Protein AF-A0A4U8UBT5-F1 (afdb_monomer_lite)

Organism: NCBI:txid135569

pLDDT: mean 93.53, std 7.23, range [54.22, 97.75]

Sequence (72 aa):
MKIHIKNIGMLDEAEFEVGDLTLICGENNTGTYATYSLYGYLDFINNDTGYIILNLIENITQKLLNNIAIRR

Foldseek 3Di:
DWDWDDDFDPHNIDIDDDDPDDDQDDPPCPSVRVVVVVVVVVCCVPPVPVVVVVVVVVVVVVVVVVVVVVVD

Radius of gyration: 19.84 Å; chains: 1; bounding box: 43×28×50 Å

Structure (mmCIF, N/CA/C/O backbone):
data_AF-A0A4U8UBT5-F1
#
_entry.id   AF-A0A4U8UBT5-F1
#
loop_
_atom_site.group_PDB
_atom_site.id
_atom_site.type_symbol
_atom_site.label_atom_id
_atom_site.label_alt_id
_atom_site.label_comp_id
_atom_site.label_asym_id
_atom_site.label_entity_id
_atom_site.label_seq_id
_atom_site.pdbx_PDB_ins_code
_atom_site.Cartn_x
_atom_site.Cartn_y
_atom_site.Cartn_z
_atom_site.occupancy
_atom_site.B_iso_or_equiv
_atom_site.auth_seq_id
_atom_site.auth_comp_id
_atom_site.auth_asym_id
_atom_site.auth_atom_id
_atom_site.pdbx_PDB_model_num
ATOM 1 N N . MET A 1 1 ? -10.253 -2.807 -10.064 1.00 93.44 1 MET A N 1
ATOM 2 C CA . MET A 1 1 ? -10.090 -1.678 -9.101 1.00 93.44 1 MET A CA 1
ATOM 3 C C . MET A 1 1 ? -9.037 -0.735 -9.649 1.00 93.44 1 MET A C 1
ATOM 5 O O . MET A 1 1 ? -7.953 -1.211 -9.959 1.00 93.44 1 MET A O 1
ATOM 9 N N . LYS A 1 2 ? -9.329 0.564 -9.776 1.00 97.12 2 LYS A N 1
ATOM 10 C CA . LYS A 1 2 ? -8.369 1.542 -10.304 1.00 97.12 2 LYS A CA 1
ATOM 11 C C . LYS A 1 2 ? -7.551 2.160 -9.170 1.00 97.12 2 LYS A C 1
ATOM 13 O O . LYS A 1 2 ? -8.128 2.668 -8.213 1.00 97.12 2 LYS A O 1
ATOM 18 N N . ILE A 1 3 ? -6.231 2.086 -9.282 1.00 97.50 3 ILE A N 1
ATOM 19 C CA . ILE A 1 3 ? -5.267 2.550 -8.286 1.00 97.50 3 ILE A CA 1
ATOM 20 C C . ILE A 1 3 ? -4.493 3.722 -8.860 1.00 97.50 3 ILE A C 1
ATOM 22 O O . ILE A 1 3 ? -4.077 3.697 -10.017 1.00 97.50 3 ILE A O 1
ATOM 26 N N . HIS A 1 4 ? -4.304 4.737 -8.027 1.00 97.69 4 HIS A N 1
ATOM 27 C CA . HIS A 1 4 ? -3.547 5.923 -8.366 1.00 97.69 4 HIS A CA 1
ATOM 28 C C . HIS A 1 4 ? -2.654 6.297 -7.177 1.00 97.69 4 HIS A C 1
ATOM 30 O O . HIS A 1 4 ? -3.143 6.478 -6.062 1.00 97.69 4 HIS A O 1
ATOM 36 N N . ILE A 1 5 ? -1.345 6.381 -7.408 1.00 96.44 5 ILE A N 1
ATOM 37 C CA . ILE A 1 5 ? -0.311 6.616 -6.394 1.00 96.44 5 ILE A CA 1
ATOM 38 C C . ILE A 1 5 ? 0.489 7.848 -6.814 1.00 96.44 5 ILE A C 1
ATOM 40 O O . ILE A 1 5 ? 0.846 7.968 -7.982 1.00 96.44 5 ILE A O 1
ATOM 44 N N . LYS A 1 6 ? 0.796 8.743 -5.868 1.00 97.38 6 LYS A N 1
ATOM 45 C CA . LYS A 1 6 ? 1.654 9.915 -6.095 1.00 97.38 6 LYS A CA 1
ATOM 46 C C . LYS A 1 6 ? 2.702 10.051 -5.008 1.00 97.38 6 LYS A C 1
ATOM 48 O O . LYS A 1 6 ? 2.379 9.862 -3.837 1.00 97.38 6 LYS A O 1
ATOM 53 N N . ASN A 1 7 ? 3.902 10.476 -5.394 1.00 96.56 7 ASN A N 1
ATOM 54 C CA . ASN A 1 7 ? 4.997 10.837 -4.494 1.00 96.56 7 ASN A CA 1
ATOM 55 C C . ASN A 1 7 ? 5.350 9.731 -3.477 1.00 96.56 7 ASN A C 1
ATOM 57 O O . ASN A 1 7 ? 5.494 10.003 -2.283 1.00 96.56 7 ASN A O 1
ATOM 61 N N . ILE A 1 8 ? 5.473 8.479 -3.933 1.00 96.06 8 ILE A N 1
ATOM 62 C CA . ILE A 1 8 ? 5.870 7.341 -3.090 1.00 96.06 8 ILE A CA 1
ATOM 63 C C . ILE A 1 8 ? 7.190 6.754 -3.584 1.00 96.06 8 ILE A C 1
ATOM 65 O O . ILE A 1 8 ? 7.258 6.122 -4.638 1.00 96.06 8 ILE A O 1
ATOM 69 N N . GLY A 1 9 ? 8.243 6.899 -2.778 1.00 93.12 9 GLY A N 1
ATOM 70 C CA . GLY A 1 9 ? 9.557 6.363 -3.119 1.00 93.12 9 GLY A CA 1
ATOM 71 C C . GLY A 1 9 ? 10.101 6.980 -4.405 1.00 93.12 9 GLY A C 1
ATOM 72 O O . GLY A 1 9 ? 10.276 8.190 -4.474 1.00 93.12 9 GLY A O 1
ATOM 73 N N . MET A 1 10 ? 10.364 6.138 -5.408 1.00 91.88 10 MET A N 1
ATOM 74 C CA . MET A 1 10 ? 10.804 6.555 -6.751 1.00 91.88 10 MET A CA 1
ATOM 75 C C . MET A 1 10 ? 9.645 6.853 -7.719 1.00 91.88 10 MET A C 1
ATOM 77 O O . MET A 1 10 ? 9.891 7.183 -8.874 1.00 91.88 10 MET A O 1
ATOM 81 N N . LEU A 1 11 ? 8.391 6.694 -7.287 1.00 94.56 11 LEU A N 1
ATOM 82 C CA . LEU A 1 11 ? 7.218 6.975 -8.110 1.00 94.56 11 LEU A CA 1
ATOM 83 C C . LEU A 1 11 ? 6.739 8.407 -7.867 1.00 94.56 11 LEU A C 1
ATOM 85 O O . LEU A 1 11 ? 6.120 8.688 -6.836 1.00 94.56 11 LEU A O 1
ATOM 89 N N . ASP A 1 12 ? 6.959 9.282 -8.848 1.00 95.75 12 ASP A N 1
ATOM 90 C CA . ASP A 1 12 ? 6.288 10.586 -8.901 1.00 95.75 12 ASP A CA 1
ATOM 91 C C . ASP A 1 12 ? 4.771 10.382 -9.062 1.00 95.75 12 ASP A C 1
ATOM 93 O O . ASP A 1 12 ? 3.968 10.948 -8.316 1.00 95.75 12 ASP A O 1
ATOM 97 N N . GLU A 1 13 ? 4.380 9.491 -9.978 1.00 96.44 13 GLU A N 1
ATOM 98 C CA . GLU A 1 13 ? 2.997 9.087 -10.228 1.00 96.44 13 GLU A CA 1
ATOM 99 C C . GLU A 1 13 ? 2.941 7.656 -10.790 1.00 96.44 13 GLU A C 1
ATOM 101 O O . GLU A 1 13 ? 3.815 7.235 -11.549 1.00 96.44 13 GLU A O 1
ATOM 106 N N . ALA A 1 14 ? 1.907 6.900 -10.423 1.00 95.62 14 ALA A N 1
ATOM 107 C CA . ALA A 1 14 ? 1.575 5.619 -11.036 1.00 95.62 14 ALA A CA 1
ATOM 108 C C . ALA A 1 14 ? 0.058 5.423 -11.064 1.00 95.62 14 ALA A C 1
ATOM 110 O O . ALA A 1 14 ? -0.624 5.631 -10.060 1.00 95.62 14 ALA A O 1
ATOM 111 N N . GLU A 1 15 ? -0.462 4.967 -12.201 1.00 96.88 15 GLU A N 1
ATOM 112 C CA . GLU A 1 15 ? -1.872 4.635 -12.379 1.00 96.88 15 GLU A CA 1
ATOM 113 C C . GLU A 1 15 ? -1.995 3.263 -13.031 1.00 96.88 15 GLU A C 1
ATOM 115 O O . GLU A 1 15 ? -1.369 2.994 -14.055 1.00 96.88 15 GLU A O 1
ATOM 120 N N . PHE A 1 16 ? -2.793 2.383 -12.431 1.00 96.06 16 PHE A N 1
ATOM 121 C CA . PHE A 1 16 ? -3.026 1.046 -12.964 1.00 96.06 16 PHE A CA 1
ATOM 122 C C . PHE A 1 16 ? -4.368 0.482 -12.499 1.00 96.06 16 PHE A C 1
ATOM 124 O O . PHE A 1 16 ? -4.983 0.961 -11.543 1.00 96.06 16 PHE A O 1
ATOM 131 N N . GLU A 1 17 ? -4.834 -0.556 -13.186 1.00 97.12 17 GLU A N 1
ATOM 132 C CA . GLU A 1 17 ? -6.058 -1.268 -12.843 1.00 97.12 17 GLU A CA 1
ATOM 133 C C . GLU A 1 17 ? -5.748 -2.703 -12.418 1.00 97.12 17 GLU A C 1
ATOM 135 O O . GLU A 1 17 ? -4.999 -3.417 -13.078 1.00 97.12 17 GLU A O 1
ATOM 140 N N . VAL A 1 18 ? -6.334 -3.115 -11.296 1.00 96.56 18 VAL A N 1
ATOM 141 C CA . VAL A 1 18 ? -6.254 -4.481 -10.776 1.00 96.56 18 VAL A CA 1
ATOM 142 C C . VAL A 1 18 ? -7.376 -5.322 -11.386 1.00 96.56 18 VAL A C 1
ATOM 144 O O . VAL A 1 18 ? -8.554 -5.002 -11.168 1.00 96.56 18 VAL A O 1
ATOM 147 N N . GLY A 1 19 ? -6.992 -6.382 -12.103 1.00 95.38 19 GLY A N 1
ATOM 148 C CA . GLY A 1 19 ? -7.850 -7.460 -12.616 1.00 95.38 19 GLY A CA 1
ATOM 149 C C . GLY A 1 19 ? -7.494 -8.830 -12.018 1.00 95.38 19 GLY A C 1
ATOM 150 O O . GLY A 1 19 ? -6.718 -8.899 -11.065 1.00 95.38 19 GLY A O 1
ATOM 151 N N . ASP A 1 20 ? -8.029 -9.914 -12.591 1.00 96.44 20 ASP A N 1
ATOM 152 C CA . ASP A 1 20 ? -7.893 -11.288 -12.058 1.00 96.44 20 ASP A CA 1
ATOM 153 C C . ASP A 1 20 ? -6.433 -11.747 -11.900 1.00 96.44 20 ASP A C 1
ATOM 155 O O . ASP A 1 20 ? -6.074 -12.399 -10.920 1.00 96.44 20 ASP A O 1
ATOM 159 N N . LEU A 1 21 ? -5.576 -11.368 -12.850 1.00 95.50 21 LEU A N 1
ATOM 160 C CA . LEU A 1 21 ? -4.125 -11.466 -12.750 1.00 95.50 21 LEU A CA 1
ATOM 161 C C . LEU A 1 21 ? -3.534 -10.128 -13.181 1.00 95.50 21 LEU A C 1
ATOM 163 O O . LEU A 1 21 ? -3.760 -9.674 -14.300 1.00 95.50 21 LEU A O 1
ATOM 167 N N . THR A 1 22 ? -2.762 -9.507 -12.295 1.00 94.38 22 THR A N 1
ATOM 168 C CA . THR A 1 22 ? -2.112 -8.220 -12.559 1.00 94.38 22 THR A CA 1
ATOM 169 C C . THR A 1 22 ? -0.610 -8.376 -12.366 1.00 94.38 22 THR A C 1
ATOM 171 O O . THR A 1 22 ? -0.165 -8.774 -11.291 1.00 94.38 22 THR A O 1
ATOM 174 N N . LEU A 1 23 ? 0.173 -8.067 -13.403 1.00 95.06 23 LEU A N 1
ATOM 175 C CA . LEU A 1 23 ? 1.633 -8.059 -13.342 1.00 95.06 23 LEU A CA 1
ATOM 176 C C . LEU A 1 23 ? 2.125 -6.615 -13.226 1.00 95.06 23 LEU A C 1
ATOM 178 O O . LEU A 1 23 ? 1.952 -5.824 -14.151 1.00 95.06 23 LEU A O 1
ATOM 182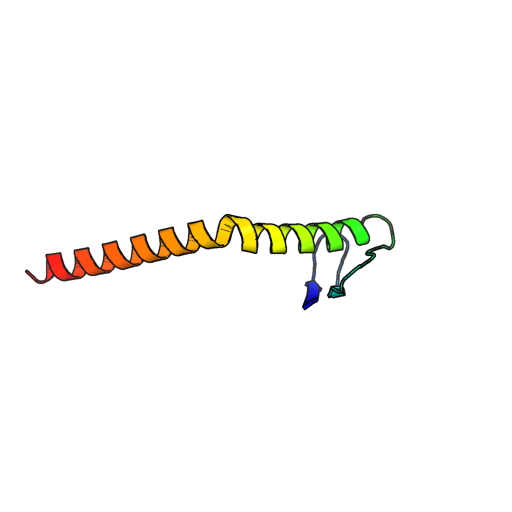 N N . ILE A 1 24 ? 2.757 -6.288 -12.101 1.00 94.62 24 ILE A N 1
ATOM 183 C CA . ILE A 1 24 ? 3.389 -4.987 -11.874 1.00 94.62 24 ILE A CA 1
ATOM 184 C C . ILE A 1 24 ? 4.900 -5.165 -12.037 1.00 94.62 24 ILE A C 1
ATOM 186 O O . ILE A 1 24 ? 5.538 -5.899 -11.283 1.00 94.62 24 ILE A O 1
ATOM 190 N N . CYS A 1 25 ? 5.476 -4.503 -13.036 1.00 92.38 25 CYS A N 1
ATOM 191 C CA . CYS A 1 25 ? 6.910 -4.508 -13.328 1.00 92.38 25 CYS A CA 1
ATOM 192 C C . CYS A 1 25 ? 7.353 -3.108 -13.761 1.00 92.38 25 CYS A C 1
ATOM 194 O O . CYS A 1 25 ? 6.529 -2.283 -14.148 1.00 92.38 25 CYS A O 1
ATOM 196 N N . GLY A 1 26 ? 8.655 -2.846 -13.722 1.00 90.62 26 GLY A N 1
ATOM 197 C CA . GLY A 1 26 ? 9.216 -1.571 -14.151 1.00 90.62 26 GLY A CA 1
ATOM 198 C C . GLY A 1 26 ? 10.709 -1.494 -13.879 1.00 90.62 26 GLY A C 1
ATOM 199 O O . GLY A 1 26 ? 11.354 -2.505 -13.591 1.00 90.62 26 GLY A O 1
ATOM 200 N N . GLU A 1 27 ? 11.245 -0.280 -13.959 1.00 93.38 27 GLU A N 1
ATOM 201 C CA . GLU A 1 27 ? 12.620 0.015 -13.563 1.00 93.38 27 GLU A CA 1
ATOM 202 C C . GLU A 1 27 ? 12.877 -0.349 -12.097 1.00 93.38 27 GLU A C 1
ATOM 204 O O . GLU A 1 27 ? 11.944 -0.565 -11.313 1.00 93.38 27 GLU A O 1
ATOM 209 N N . ASN A 1 28 ? 14.157 -0.399 -11.722 1.00 94.31 28 ASN A N 1
ATOM 210 C CA . ASN A 1 28 ? 14.573 -0.762 -10.374 1.00 94.31 28 ASN A CA 1
ATOM 211 C C . ASN A 1 28 ? 13.736 -0.026 -9.313 1.00 94.31 28 ASN A C 1
ATOM 213 O O . ASN A 1 28 ? 13.574 1.190 -9.363 1.00 94.31 28 ASN A O 1
ATOM 217 N N . ASN A 1 29 ? 13.195 -0.789 -8.366 1.00 92.94 29 ASN A N 1
ATOM 218 C CA . ASN A 1 29 ? 12.348 -0.345 -7.258 1.00 92.94 29 ASN A CA 1
ATOM 219 C C . ASN A 1 29 ? 10.974 0.265 -7.600 1.00 92.94 29 ASN A C 1
ATOM 221 O O . ASN A 1 29 ? 10.128 0.303 -6.710 1.00 92.94 29 ASN A O 1
ATOM 225 N N . THR A 1 30 ? 10.681 0.680 -8.835 1.00 95.38 30 THR A N 1
ATOM 226 C CA . THR A 1 30 ? 9.362 1.255 -9.193 1.00 95.38 30 THR A CA 1
ATOM 227 C C . THR A 1 30 ? 8.221 0.256 -8.972 1.00 95.38 30 THR A C 1
ATOM 229 O O . THR A 1 30 ? 7.243 0.561 -8.287 1.00 95.38 30 THR A O 1
ATOM 232 N N . GLY A 1 31 ? 8.389 -0.978 -9.462 1.00 95.12 31 GLY A N 1
ATOM 233 C CA . GLY A 1 31 ? 7.427 -2.063 -9.264 1.00 95.12 31 GLY A CA 1
ATOM 234 C C . GLY A 1 31 ? 7.268 -2.445 -7.792 1.00 95.12 31 GLY A C 1
ATOM 235 O O . GLY A 1 31 ? 6.153 -2.718 -7.349 1.00 95.12 31 GLY A O 1
ATOM 236 N N . THR A 1 32 ? 8.356 -2.388 -7.016 1.00 95.94 32 THR A N 1
ATOM 237 C CA . THR A 1 32 ? 8.332 -2.605 -5.564 1.00 95.94 32 THR A CA 1
ATOM 238 C C . THR A 1 32 ? 7.445 -1.569 -4.887 1.00 95.94 32 THR A C 1
ATOM 240 O O . THR A 1 32 ? 6.517 -1.947 -4.182 1.00 95.94 32 THR A O 1
ATOM 243 N N . TYR A 1 33 ? 7.660 -0.274 -5.135 1.00 96.94 33 TYR A N 1
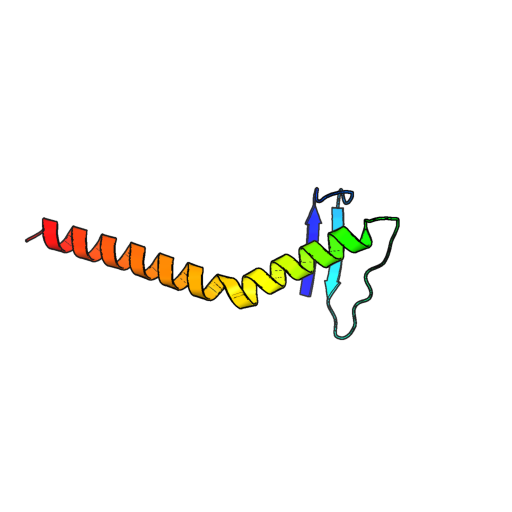ATOM 244 C CA . TYR A 1 33 ? 6.841 0.772 -4.520 1.00 96.94 33 TYR A CA 1
ATOM 245 C C . TYR A 1 33 ? 5.362 0.641 -4.895 1.00 96.94 33 TYR A C 1
ATOM 247 O O . TYR A 1 33 ? 4.521 0.629 -4.002 1.00 96.94 33 TYR A O 1
ATOM 255 N N . ALA A 1 34 ? 5.037 0.440 -6.176 1.00 96.75 34 ALA A N 1
ATOM 256 C CA . ALA A 1 34 ? 3.650 0.259 -6.607 1.00 96.75 34 ALA A CA 1
ATOM 257 C C . ALA A 1 34 ? 2.989 -0.961 -5.937 1.00 96.75 34 ALA A C 1
ATOM 259 O O . ALA A 1 34 ? 1.865 -0.872 -5.437 1.00 96.75 34 ALA A O 1
ATOM 260 N N . THR A 1 35 ? 3.706 -2.087 -5.874 1.00 96.06 35 THR A N 1
ATOM 261 C CA . THR A 1 35 ? 3.197 -3.339 -5.296 1.00 96.06 35 THR A CA 1
ATOM 262 C C . THR A 1 35 ? 3.022 -3.239 -3.783 1.00 96.06 35 THR A C 1
ATOM 264 O O . THR A 1 35 ? 1.977 -3.626 -3.267 1.00 96.06 35 THR A O 1
ATOM 267 N N . TYR A 1 36 ? 3.999 -2.691 -3.056 1.00 96.25 36 TYR A N 1
ATOM 268 C CA . TYR A 1 36 ? 3.909 -2.547 -1.601 1.00 96.25 36 TYR A CA 1
ATOM 269 C C . TYR A 1 36 ? 2.872 -1.505 -1.182 1.00 96.25 36 TYR A C 1
ATOM 271 O O . TYR A 1 36 ? 2.181 -1.717 -0.190 1.00 96.25 36 TYR A O 1
ATOM 279 N N . SER A 1 37 ? 2.709 -0.414 -1.936 1.00 96.75 37 SER A N 1
ATOM 280 C CA . SER A 1 37 ? 1.626 0.546 -1.695 1.00 96.75 37 SER A CA 1
ATOM 281 C C . SER A 1 37 ? 0.252 -0.097 -1.859 1.00 96.75 37 SER A C 1
ATOM 283 O O . SER A 1 37 ? -0.616 0.101 -1.010 1.00 96.75 37 SER A O 1
ATOM 285 N N . LEU A 1 38 ? 0.061 -0.900 -2.910 1.00 96.62 38 LEU A N 1
ATOM 286 C CA . LEU A 1 38 ? -1.173 -1.659 -3.094 1.00 96.62 38 LEU A CA 1
ATOM 287 C C . LEU A 1 38 ? -1.387 -2.666 -1.961 1.00 96.62 38 LEU A C 1
ATOM 289 O O . LEU A 1 38 ? -2.475 -2.719 -1.393 1.00 96.62 38 LEU A O 1
ATOM 293 N N . TYR A 1 39 ? -0.357 -3.445 -1.625 1.00 96.25 39 TYR A N 1
ATOM 294 C CA . TYR A 1 39 ? -0.424 -4.436 -0.556 1.00 96.25 39 TYR A CA 1
ATOM 295 C C . TYR A 1 39 ? -0.792 -3.790 0.781 1.00 96.25 39 TYR A C 1
ATOM 297 O O . TYR A 1 39 ? -1.748 -4.226 1.410 1.00 96.25 39 TYR A O 1
ATOM 305 N N . GLY A 1 40 ? -0.099 -2.720 1.183 1.00 95.94 40 GLY A N 1
ATOM 306 C CA . GLY A 1 40 ? -0.371 -2.023 2.440 1.00 95.94 40 GLY A CA 1
ATOM 307 C C . GLY A 1 40 ? -1.784 -1.441 2.500 1.00 95.94 40 GLY A C 1
ATOM 308 O O . GLY A 1 40 ? -2.431 -1.512 3.539 1.00 95.94 40 GLY A O 1
ATOM 309 N N . TYR A 1 41 ? -2.303 -0.927 1.380 1.00 95.50 41 TYR A N 1
ATOM 310 C CA . TYR A 1 41 ? -3.697 -0.491 1.306 1.00 95.50 41 TYR A CA 1
ATOM 311 C C . TYR A 1 41 ? -4.675 -1.655 1.513 1.00 95.50 41 TYR A C 1
ATOM 313 O O . TYR A 1 41 ? -5.597 -1.549 2.317 1.00 95.50 41 TYR A O 1
ATOM 321 N N . LEU A 1 42 ? -4.478 -2.776 0.816 1.00 95.38 42 LEU A N 1
ATOM 322 C CA . LEU A 1 42 ? -5.348 -3.947 0.951 1.00 95.38 42 LEU A CA 1
ATOM 323 C C . LEU A 1 42 ? -5.286 -4.550 2.358 1.00 95.38 42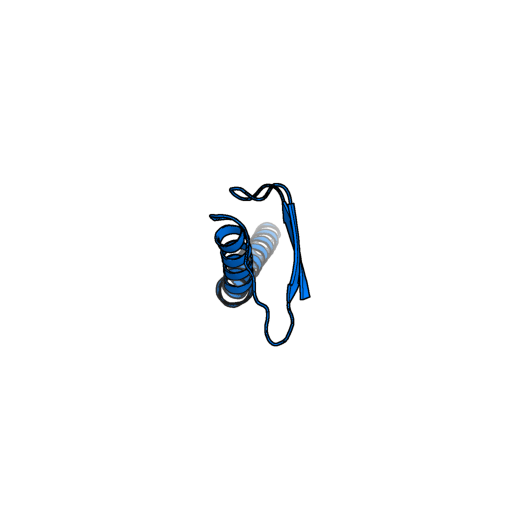 LEU A C 1
ATOM 325 O O . LEU A 1 42 ? -6.318 -4.930 2.904 1.00 95.38 42 LEU A O 1
ATOM 329 N N . ASP A 1 43 ? -4.094 -4.616 2.944 1.00 96.06 43 ASP A N 1
ATOM 330 C CA . ASP A 1 43 ? -3.865 -5.093 4.307 1.00 96.06 43 ASP A CA 1
ATOM 331 C C . ASP A 1 43 ? -4.611 -4.229 5.331 1.00 96.06 43 ASP A C 1
ATOM 333 O O . ASP A 1 43 ? -5.399 -4.748 6.119 1.00 96.06 43 ASP A O 1
ATOM 337 N N . PHE A 1 44 ? -4.488 -2.904 5.227 1.00 94.81 44 PHE A N 1
ATOM 338 C CA . PHE A 1 44 ? -5.215 -1.955 6.072 1.00 94.81 44 PHE A CA 1
ATOM 339 C C . PHE A 1 44 ? -6.741 -2.133 5.983 1.00 94.81 44 PHE A C 1
ATOM 341 O O . PHE A 1 44 ? -7.459 -2.117 6.991 1.00 94.81 44 PHE A O 1
ATOM 348 N N . ILE A 1 45 ? -7.261 -2.323 4.768 1.00 94.50 45 ILE A N 1
ATOM 349 C CA . ILE A 1 45 ? -8.696 -2.542 4.561 1.00 94.50 45 ILE A CA 1
ATOM 350 C C . ILE A 1 45 ? -9.146 -3.870 5.185 1.00 94.50 45 ILE A C 1
ATOM 352 O O . ILE A 1 45 ? -10.186 -3.910 5.843 1.00 94.50 45 ILE A O 1
ATOM 356 N N . ASN A 1 46 ? -8.367 -4.938 5.022 1.00 93.38 46 ASN A N 1
ATOM 357 C CA . ASN A 1 46 ? -8.752 -6.275 5.469 1.00 93.38 46 ASN A CA 1
ATOM 358 C C . ASN A 1 46 ? -8.559 -6.503 6.973 1.00 93.38 46 ASN A C 1
ATOM 360 O O . ASN A 1 46 ? -9.379 -7.186 7.585 1.00 93.38 46 ASN A O 1
ATOM 364 N N . ASN A 1 47 ? -7.500 -5.950 7.565 1.00 92.69 47 ASN A N 1
ATOM 365 C CA . ASN A 1 47 ? -7.072 -6.301 8.920 1.00 92.69 47 ASN A CA 1
ATOM 366 C C . ASN A 1 47 ? -7.287 -5.169 9.936 1.00 92.69 47 ASN A C 1
ATOM 368 O O . ASN A 1 47 ? -7.694 -5.439 11.066 1.00 92.69 47 ASN A O 1
ATOM 372 N N . ASP A 1 48 ? -7.108 -3.905 9.543 1.00 91.25 48 ASP A N 1
ATOM 373 C CA . ASP A 1 48 ? -7.108 -2.789 10.504 1.00 91.25 48 ASP A CA 1
ATOM 374 C C . ASP A 1 48 ? -8.450 -2.055 10.601 1.00 91.25 48 ASP A C 1
ATOM 376 O O . ASP A 1 48 ? -8.802 -1.499 11.648 1.00 91.25 48 ASP A O 1
ATOM 380 N N . THR A 1 49 ? -9.242 -2.063 9.527 1.00 91.75 49 THR A N 1
ATOM 381 C CA . THR A 1 49 ? -10.471 -1.255 9.438 1.00 91.75 49 THR A CA 1
ATOM 382 C C . THR A 1 49 ? -11.480 -1.597 10.539 1.00 91.75 49 THR A C 1
ATOM 384 O O . THR A 1 49 ? -12.081 -0.697 11.128 1.00 91.75 49 THR A O 1
ATOM 387 N N . GLY A 1 50 ? -11.631 -2.880 10.884 1.00 91.00 50 GLY A N 1
ATOM 388 C CA . GLY A 1 50 ? -12.531 -3.311 11.959 1.00 91.00 50 GLY A CA 1
ATOM 389 C C . GLY A 1 50 ? -12.129 -2.752 13.326 1.00 91.00 50 GLY A C 1
ATOM 390 O O . GLY A 1 50 ? -12.970 -2.213 14.047 1.00 91.00 50 GLY A O 1
ATOM 391 N N . TYR A 1 51 ? -10.836 -2.809 13.655 1.00 92.62 51 TYR A N 1
ATOM 392 C CA . TYR A 1 51 ? -10.306 -2.278 14.911 1.00 92.62 51 TYR A CA 1
ATOM 393 C C . TYR A 1 51 ? -10.521 -0.764 15.021 1.00 92.62 51 TYR A C 1
ATOM 395 O O . TYR A 1 51 ? -10.974 -0.266 16.052 1.00 92.62 51 TYR A O 1
ATOM 403 N N . ILE A 1 52 ? -10.268 -0.020 13.942 1.00 93.69 52 ILE A N 1
ATOM 404 C CA . ILE A 1 52 ? -10.473 1.434 13.906 1.00 93.69 52 ILE A CA 1
ATOM 405 C C . ILE A 1 52 ? -11.947 1.791 14.122 1.00 93.69 52 ILE A C 1
ATOM 407 O O . ILE A 1 52 ? -12.251 2.692 14.906 1.00 93.69 52 ILE A O 1
ATOM 411 N N . ILE A 1 53 ? -12.866 1.080 13.464 1.00 94.75 53 ILE A N 1
ATOM 412 C CA . ILE A 1 53 ? -14.308 1.320 13.599 1.00 94.75 53 ILE A CA 1
ATOM 413 C C . ILE A 1 53 ? -14.775 1.054 15.032 1.00 94.75 53 ILE A C 1
ATOM 415 O O . ILE A 1 53 ? -15.500 1.878 15.590 1.00 94.75 53 ILE A O 1
ATOM 419 N N . LEU A 1 54 ? -14.344 -0.052 15.644 1.00 95.12 54 LEU A N 1
ATOM 420 C CA . LEU A 1 54 ? -14.697 -0.373 17.029 1.00 95.12 54 LEU A CA 1
ATOM 421 C C . LEU A 1 54 ? -14.227 0.723 17.988 1.00 95.12 54 LEU A C 1
ATOM 423 O O . LEU A 1 54 ? -15.039 1.267 18.735 1.00 95.12 54 LEU A O 1
ATOM 427 N N . ASN A 1 55 ? -12.965 1.143 17.878 1.00 96.00 55 ASN A N 1
ATOM 428 C CA . ASN A 1 55 ? -12.430 2.235 18.692 1.00 96.00 55 ASN A CA 1
ATOM 429 C C . ASN A 1 55 ? -13.194 3.550 18.486 1.00 96.00 55 ASN A C 1
ATOM 431 O O . ASN A 1 55 ? -13.419 4.306 19.433 1.00 96.00 55 ASN A O 1
ATOM 435 N N . LEU A 1 56 ? -13.607 3.859 17.255 1.00 96.56 56 LEU A N 1
ATOM 436 C CA . LEU A 1 56 ? -14.404 5.052 16.977 1.00 96.56 56 LEU A CA 1
ATOM 437 C C . LEU A 1 56 ? -15.779 4.978 17.656 1.00 96.56 56 LEU A C 1
ATOM 439 O O . LEU A 1 56 ? -16.206 5.953 18.279 1.00 96.56 56 LEU A O 1
ATOM 443 N N . ILE A 1 57 ? -16.457 3.832 17.565 1.00 97.75 57 ILE A N 1
ATOM 444 C CA . ILE A 1 57 ? -17.757 3.600 18.207 1.00 97.75 57 ILE A CA 1
ATOM 445 C C . ILE A 1 57 ? -17.631 3.722 19.725 1.00 97.75 57 ILE A C 1
ATOM 447 O O . ILE A 1 57 ? -18.452 4.397 20.350 1.00 97.75 57 ILE A O 1
ATOM 451 N N . GLU A 1 58 ? -16.601 3.124 20.319 1.00 97.56 58 GLU A N 1
ATOM 452 C CA . GLU A 1 58 ? -16.337 3.215 21.755 1.00 97.56 58 GLU A CA 1
ATOM 453 C C . GLU A 1 58 ? -16.149 4.669 22.189 1.00 97.56 58 GLU A C 1
ATOM 455 O O . GLU A 1 58 ? -16.832 5.137 23.101 1.00 97.56 58 GLU A O 1
ATOM 460 N N . ASN A 1 59 ? -15.315 5.426 21.475 1.00 97.44 59 ASN A N 1
ATOM 461 C CA . ASN A 1 59 ? -15.070 6.837 21.768 1.00 97.44 59 ASN A CA 1
ATOM 462 C C . ASN A 1 59 ? -16.343 7.693 21.670 1.00 97.44 59 ASN A C 1
ATOM 464 O O . ASN A 1 59 ? -16.608 8.524 22.546 1.00 97.44 59 ASN A O 1
ATOM 468 N N . ILE A 1 60 ? -17.160 7.491 20.631 1.00 97.62 60 ILE A N 1
ATOM 469 C CA . ILE A 1 60 ? -18.441 8.197 20.477 1.00 97.62 60 ILE A CA 1
ATOM 470 C C . ILE A 1 60 ? -19.393 7.826 21.616 1.00 97.62 60 ILE A C 1
ATOM 472 O O . ILE A 1 60 ? -20.014 8.709 22.210 1.00 97.62 60 ILE A O 1
ATOM 476 N N . THR A 1 61 ? -19.481 6.540 21.953 1.00 97.31 61 THR A N 1
ATOM 477 C CA . THR A 1 61 ? -20.359 6.037 23.016 1.00 97.31 61 THR A CA 1
ATOM 478 C C . THR A 1 61 ? -19.979 6.642 24.362 1.00 97.31 61 THR A C 1
ATOM 480 O O . THR A 1 61 ? -20.841 7.186 25.050 1.00 97.31 61 THR A O 1
ATOM 483 N N . GLN A 1 62 ? -18.688 6.655 24.707 1.00 96.69 62 GLN A N 1
ATOM 484 C CA . GLN A 1 62 ? -18.201 7.280 25.939 1.00 96.69 62 GLN A CA 1
ATOM 485 C C . GLN A 1 62 ? -18.519 8.776 25.986 1.00 96.69 62 GLN A C 1
ATOM 487 O O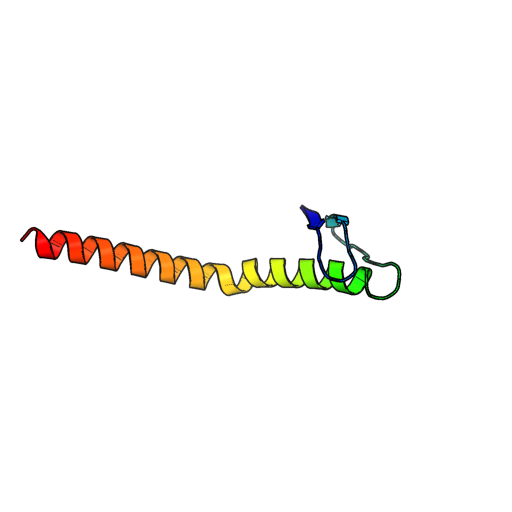 . GLN A 1 62 ? -18.985 9.293 27.002 1.00 96.69 62 GLN A O 1
ATOM 492 N N . LYS A 1 63 ? -18.353 9.485 24.865 1.00 96.56 63 LYS A N 1
ATOM 493 C CA . LYS A 1 63 ? -18.698 10.908 24.779 1.00 96.56 63 LYS A CA 1
ATOM 494 C C . LYS A 1 63 ? -20.193 11.157 25.004 1.00 96.56 63 LYS A C 1
ATOM 496 O O . LYS A 1 63 ? -20.554 12.108 25.697 1.00 96.56 63 LYS A O 1
ATOM 501 N N . LEU A 1 64 ? -21.064 10.321 24.437 1.00 96.25 64 LEU A N 1
ATOM 502 C CA . LEU A 1 64 ? -22.513 10.421 24.628 1.00 96.25 64 LEU A CA 1
ATOM 503 C C . LEU A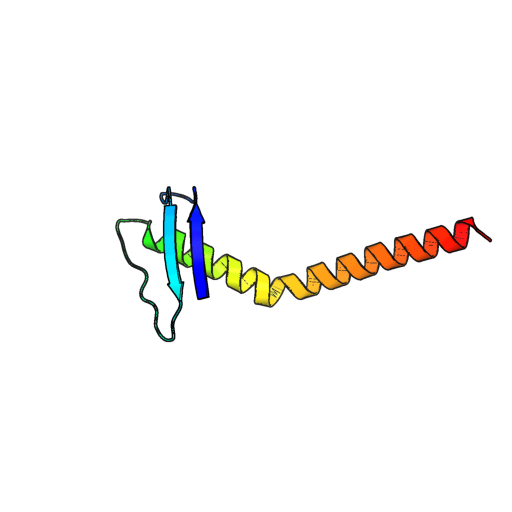 1 64 ? -22.916 10.131 26.078 1.00 96.25 64 LEU A C 1
ATOM 505 O O . LEU A 1 64 ? -23.688 10.898 26.652 1.00 96.25 64 LEU A O 1
ATOM 509 N N . LEU A 1 65 ? -22.356 9.081 26.683 1.00 95.62 65 LEU A N 1
ATOM 510 C CA . LEU A 1 65 ? -22.608 8.727 28.081 1.00 95.62 65 LEU A CA 1
ATOM 511 C C . LEU A 1 65 ? -22.204 9.860 29.032 1.00 95.62 65 LEU A C 1
ATOM 513 O O . LEU A 1 65 ? -23.003 10.256 29.880 1.00 95.62 65 LEU A O 1
ATOM 517 N N . ASN A 1 66 ? -21.025 10.453 28.834 1.00 94.12 66 ASN A N 1
ATOM 518 C CA . ASN A 1 66 ? -20.552 11.579 29.642 1.00 94.12 66 ASN A CA 1
ATOM 519 C C . ASN A 1 66 ? -21.469 12.806 29.521 1.00 94.12 66 ASN A C 1
ATOM 521 O O . ASN A 1 66 ? -21.790 13.445 30.520 1.00 94.12 66 ASN A O 1
ATOM 525 N N . ASN A 1 67 ? -21.957 13.109 28.317 1.00 91.00 67 ASN A N 1
ATOM 526 C CA . ASN A 1 67 ? -22.888 14.221 28.109 1.00 91.00 67 ASN A CA 1
ATOM 527 C C . ASN A 1 67 ? -24.248 14.004 28.791 1.00 91.00 67 ASN A C 1
ATOM 529 O O . ASN A 1 67 ? -24.880 14.975 29.209 1.00 91.00 67 ASN A O 1
ATOM 533 N N . ILE A 1 68 ? -24.715 12.757 28.899 1.00 87.88 68 ILE A N 1
ATOM 534 C CA . ILE A 1 68 ? -25.945 12.421 29.631 1.00 87.88 68 ILE A CA 1
ATOM 535 C C . ILE A 1 68 ? -25.708 12.521 31.141 1.00 87.88 68 ILE A C 1
ATOM 537 O O . ILE A 1 68 ? -26.558 13.060 31.846 1.00 87.88 68 ILE A O 1
ATOM 541 N N . ALA A 1 69 ? -24.558 12.046 31.628 1.00 76.00 69 ALA A N 1
ATOM 542 C CA . ALA A 1 69 ? -24.198 12.095 33.043 1.00 76.00 69 ALA A CA 1
ATOM 543 C C . ALA A 1 69 ? -24.098 13.532 33.582 1.00 76.00 69 ALA A C 1
ATOM 545 O O . ALA A 1 69 ? -24.511 13.775 34.704 1.00 76.00 69 ALA A O 1
ATOM 546 N N . ILE A 1 70 ? -23.624 14.490 32.776 1.00 71.12 70 ILE A N 1
ATOM 547 C CA . ILE A 1 70 ? -23.538 15.917 33.150 1.00 71.12 70 ILE A CA 1
ATOM 548 C C . ILE A 1 70 ? -24.921 16.603 33.179 1.00 71.12 70 ILE A C 1
ATOM 550 O O . ILE A 1 70 ? -25.087 17.643 33.810 1.00 71.12 70 ILE A O 1
ATOM 554 N N . ARG A 1 71 ? -25.922 16.056 32.472 1.00 62.66 71 ARG A N 1
ATOM 555 C CA . ARG A 1 71 ? -27.290 16.610 32.409 1.00 62.66 71 ARG A CA 1
ATOM 556 C C . ARG A 1 71 ? -28.232 16.080 33.499 1.00 62.66 71 ARG A C 1
ATOM 558 O O . ARG A 1 71 ? -29.369 16.549 33.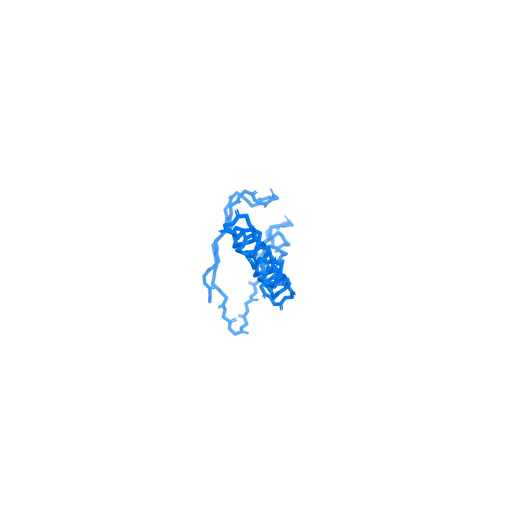557 1.00 62.66 71 ARG A O 1
ATOM 565 N N . ARG A 1 72 ? -27.805 15.101 34.299 1.00 54.22 72 ARG A N 1
ATOM 566 C CA . ARG A 1 72 ? -28.514 14.613 35.493 1.00 54.22 72 ARG A CA 1
ATOM 567 C C . ARG A 1 72 ? -27.895 15.215 36.743 1.00 54.22 72 ARG A C 1
ATOM 569 O O . ARG A 1 72 ? -28.679 15.457 37.682 1.00 54.22 72 ARG A O 1
#

Secondary structure (DSSP, 8-state):
-EEEEEEETTEEEEEEE--SS-----STTHHHHHHHHHHHHHHIIIIIHHHHHHHHHHHHHHHHHHHHHTT-